Protein AF-A0A1L5KMS5-F1 (afdb_monomer)

Solvent-accessible surface area (backbone atoms only — not comparable to full-atom values): 4235 Å² total; per-residue (Å²): 110,70,71,54,37,74,74,64,78,49,56,72,66,58,52,53,53,51,51,55,49,44,52,52,19,52,54,46,27,75,74,76,50,66,26,53,76,53,42,34,58,53,34,41,72,74,68,42,53,71,70,56,22,51,51,52,45,54,57,56,52,49,55,57,52,50,52,51,51,54,53,57,75,76,102

Mean predicted aligned error: 4.97 Å

Foldseek 3Di:
DVVVCVVPVADPVLVVVLVVQLVVLVVVCVPPRDSLVRQQVSVVVSVDDSVVSVVVVVVSVVVVVVVVVVVVVVD

Secondary structure (DSSP, 8-state):
-HHHHHHHSS-HHHHHHHHHHHHHHHHHHHHHS-THHHHHHHHHHTT--HHHHHHHHHHHHHHHHHHHHHHHHT-

Sequence (75 aa):
METFNSLFMVSPLLLGVLFFVAMLAGFIDSIAGGGGLLTIPALMAAGMSPANALATNKLQACGGSISATIYFIRR

Structure (mmCIF, N/CA/C/O backbone):
data_AF-A0A1L5KMS5-F1
#
_entry.id   AF-A0A1L5KMS5-F1
#
loop_
_atom_site.group_PDB
_atom_site.id
_atom_site.type_symbol
_atom_site.label_atom_id
_atom_site.label_alt_id
_atom_site.label_comp_id
_atom_site.label_asym_id
_atom_site.label_entity_id
_atom_site.label_seq_id
_atom_site.pdbx_PDB_ins_code
_atom_site.Cartn_x
_atom_site.Cartn_y
_atom_site.Cartn_z
_atom_site.occupancy
_atom_site.B_iso_or_equiv
_atom_site.auth_seq_id
_atom_site.auth_comp_id
_atom_site.auth_asym_id
_atom_site.auth_atom_id
_atom_site.pdbx_PDB_model_num
ATOM 1 N N . MET A 1 1 ? -19.065 -14.150 9.548 1.00 60.91 1 MET A N 1
ATOM 2 C CA . MET A 1 1 ? -18.530 -12.770 9.629 1.00 60.91 1 MET A CA 1
ATOM 3 C C . MET A 1 1 ? -17.664 -12.593 10.870 1.00 60.91 1 MET A C 1
ATOM 5 O O . MET A 1 1 ? -16.542 -12.136 10.719 1.00 60.91 1 MET A O 1
ATOM 9 N N . GLU A 1 2 ? -18.121 -13.053 12.041 1.00 73.06 2 GLU A N 1
ATOM 10 C CA . GLU A 1 2 ? -17.366 -13.079 13.313 1.00 73.06 2 GLU A CA 1
ATOM 11 C C . GLU A 1 2 ? -15.914 -13.581 13.172 1.00 73.06 2 GLU A C 1
ATOM 13 O O . GLU A 1 2 ? -14.980 -12.858 13.500 1.00 73.06 2 GLU A O 1
ATOM 18 N N . THR A 1 3 ? -15.703 -14.763 12.574 1.00 79.75 3 THR A N 1
ATOM 19 C CA . THR A 1 3 ? -14.362 -15.365 12.412 1.00 79.75 3 THR A CA 1
ATOM 20 C C . THR A 1 3 ? -13.411 -14.526 11.550 1.00 79.75 3 THR A C 1
ATOM 22 O O . THR A 1 3 ? -12.203 -14.515 11.770 1.00 79.75 3 THR A O 1
ATOM 25 N N . PHE A 1 4 ? -13.936 -13.806 10.556 1.00 77.06 4 PHE A N 1
ATOM 26 C CA . PHE A 1 4 ? -13.110 -12.987 9.666 1.00 77.06 4 PHE A CA 1
ATOM 27 C C . PHE A 1 4 ? -12.652 -11.711 10.376 1.00 77.06 4 PHE A C 1
ATOM 29 O O . PHE A 1 4 ? -11.473 -11.367 10.333 1.00 77.06 4 PHE A O 1
ATOM 36 N N . ASN A 1 5 ? -13.570 -11.057 11.092 1.00 78.06 5 ASN A N 1
ATOM 37 C CA . ASN A 1 5 ? -13.256 -9.881 11.899 1.00 78.06 5 ASN A CA 1
ATOM 38 C C . ASN A 1 5 ? -12.269 -10.219 13.028 1.00 78.06 5 ASN A C 1
ATOM 40 O O . ASN A 1 5 ? -11.403 -9.405 13.324 1.00 78.06 5 ASN A O 1
ATOM 44 N N . SER A 1 6 ? -12.327 -11.423 13.614 1.00 75.44 6 SER A N 1
ATOM 45 C CA . SER A 1 6 ? -11.338 -11.850 14.616 1.00 75.44 6 SER A CA 1
ATOM 46 C C . SER A 1 6 ? -9.937 -12.095 14.042 1.00 75.44 6 SER A C 1
ATOM 48 O O . SER A 1 6 ? -8.960 -11.929 14.762 1.00 75.44 6 SER A O 1
ATOM 50 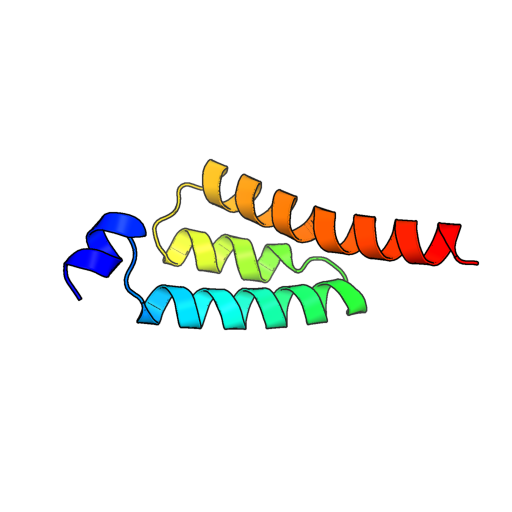N N . LEU A 1 7 ? -9.823 -12.479 12.763 1.00 77.81 7 LEU A N 1
ATOM 51 C CA . LEU A 1 7 ? -8.530 -12.690 12.097 1.00 77.81 7 LEU A CA 1
ATOM 52 C C . LEU A 1 7 ? -7.908 -11.389 11.580 1.00 77.81 7 LEU A C 1
ATOM 54 O O . LEU A 1 7 ? -6.700 -11.205 11.683 1.00 77.81 7 LEU A O 1
ATOM 58 N N . PHE A 1 8 ? -8.722 -10.512 10.992 1.00 76.56 8 PHE A N 1
ATOM 59 C CA . PHE A 1 8 ? -8.233 -9.337 10.269 1.00 76.56 8 PHE A C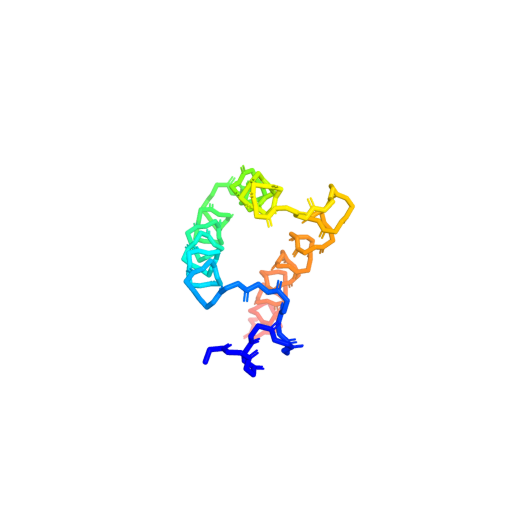A 1
ATOM 60 C C . PHE A 1 8 ? -8.477 -8.015 10.992 1.00 76.56 8 PHE A C 1
ATOM 62 O O . PHE A 1 8 ? -7.951 -7.002 10.552 1.00 76.56 8 PHE A O 1
ATOM 69 N N . MET A 1 9 ? -9.255 -7.995 12.079 1.00 78.81 9 MET A N 1
ATOM 70 C CA . MET A 1 9 ? -9.605 -6.798 12.867 1.00 78.81 9 MET A CA 1
ATOM 71 C C . MET A 1 9 ? -10.340 -5.685 12.084 1.00 78.81 9 MET A C 1
ATOM 73 O O . MET A 1 9 ? -10.746 -4.690 12.676 1.00 78.81 9 MET A O 1
ATOM 77 N N . VAL A 1 10 ? -10.558 -5.856 10.775 1.00 83.31 10 VAL A N 1
ATOM 78 C CA . VAL A 1 10 ? -11.286 -4.954 9.870 1.00 83.31 10 VAL A CA 1
ATOM 79 C C . VAL A 1 10 ? -12.340 -5.711 9.068 1.00 83.31 10 VAL A C 1
ATOM 81 O O . VAL A 1 10 ? -12.207 -6.907 8.795 1.00 83.31 10 VAL A O 1
ATOM 84 N N . SER A 1 11 ? -13.397 -4.996 8.672 1.00 88.38 11 SER A N 1
ATOM 85 C CA . SER A 1 11 ? -14.510 -5.587 7.930 1.00 88.38 11 SER A CA 1
ATOM 86 C C . SER A 1 11 ? -14.077 -6.044 6.524 1.00 88.38 11 SER A C 1
ATOM 88 O O . SER A 1 11 ? -13.286 -5.357 5.868 1.00 88.38 11 SER A O 1
ATOM 90 N N . PRO A 1 12 ? -14.621 -7.164 6.003 1.00 87.31 12 PRO A N 1
ATOM 91 C CA . PRO A 1 12 ? -14.287 -7.652 4.661 1.00 87.31 12 PRO A CA 1
ATOM 92 C C . PRO A 1 12 ? -14.542 -6.612 3.562 1.00 87.31 12 PRO A C 1
ATOM 94 O O . PRO A 1 12 ? -13.785 -6.513 2.599 1.00 87.31 12 PRO A O 1
ATOM 97 N N . LEU A 1 13 ? -15.601 -5.812 3.725 1.00 90.56 13 LEU A N 1
ATOM 98 C CA . LEU A 1 13 ? -15.958 -4.750 2.789 1.00 90.56 13 LEU A CA 1
ATOM 99 C C . LEU A 1 13 ? -14.896 -3.644 2.763 1.00 90.56 13 LEU A C 1
ATOM 101 O O . LEU A 1 13 ? -14.478 -3.227 1.685 1.00 90.56 13 LEU A O 1
ATOM 105 N N . LEU A 1 14 ? -14.433 -3.200 3.936 1.00 90.88 14 LEU A N 1
ATOM 106 C CA . LEU A 1 14 ? -13.380 -2.190 4.044 1.00 90.88 14 LEU A CA 1
ATOM 107 C C . LEU A 1 14 ? -12.073 -2.688 3.422 1.00 90.88 14 LEU A C 1
ATOM 109 O O . LEU A 1 14 ? -11.409 -1.936 2.714 1.00 90.88 14 LEU A O 1
ATOM 113 N N . LEU A 1 15 ? -11.744 -3.967 3.626 1.00 90.44 15 LEU A N 1
ATOM 114 C CA . LEU A 1 15 ? -10.585 -4.604 3.005 1.00 90.44 15 LEU A CA 1
ATOM 115 C C . LEU A 1 15 ? -10.667 -4.551 1.470 1.00 90.44 15 LEU A C 1
ATOM 117 O O . LEU A 1 15 ? -9.693 -4.195 0.809 1.00 90.44 15 LEU A O 1
ATOM 121 N N . GLY A 1 16 ? -11.844 -4.852 0.911 1.00 93.12 16 GLY A N 1
ATOM 122 C CA . GLY A 1 16 ? -12.101 -4.754 -0.526 1.00 93.12 16 GLY A CA 1
ATOM 123 C C . GLY A 1 16 ? -11.928 -3.330 -1.058 1.00 93.12 16 GLY A C 1
ATOM 124 O O . GLY A 1 16 ? -11.255 -3.129 -2.066 1.00 93.12 16 GLY A O 1
ATOM 125 N N . VAL A 1 17 ? -12.464 -2.327 -0.358 1.00 93.81 17 VAL A N 1
ATOM 126 C CA . VAL A 1 17 ? -12.300 -0.912 -0.739 1.00 93.81 17 VAL A CA 1
ATOM 127 C C . VAL A 1 17 ? -10.827 -0.499 -0.708 1.00 93.81 17 VAL A C 1
ATOM 129 O O . VAL A 1 17 ? -10.327 0.057 -1.685 1.00 93.81 17 VAL A O 1
ATOM 132 N N . LEU A 1 18 ? -10.111 -0.809 0.376 1.00 93.12 18 LEU A N 1
ATOM 133 C CA . LEU A 1 18 ? -8.687 -0.494 0.511 1.00 93.12 18 LEU A CA 1
ATOM 134 C C . LEU A 1 18 ? -7.838 -1.176 -0.567 1.00 93.12 18 LEU A C 1
ATOM 136 O O . LEU A 1 18 ? -6.889 -0.569 -1.060 1.00 93.12 18 LEU A O 1
ATOM 140 N N . PHE A 1 19 ? -8.193 -2.398 -0.973 1.00 93.50 19 PHE A N 1
ATOM 141 C CA . PHE A 1 19 ? -7.535 -3.099 -2.072 1.00 93.50 19 PHE A CA 1
ATOM 142 C C . PHE A 1 19 ? -7.661 -2.334 -3.397 1.00 93.50 19 PHE A C 1
ATOM 144 O O . PHE A 1 19 ? -6.649 -2.075 -4.046 1.00 93.50 19 PHE A O 1
ATOM 151 N N . PHE A 1 20 ? -8.871 -1.912 -3.779 1.00 95.38 20 PHE A N 1
ATOM 152 C CA . PHE A 1 20 ? -9.071 -1.136 -5.010 1.00 95.38 20 PHE A CA 1
ATOM 153 C C . PHE A 1 20 ? -8.381 0.229 -4.956 1.00 95.38 20 PHE A C 1
ATOM 155 O O . PHE A 1 20 ? -7.770 0.643 -5.943 1.00 95.38 20 PHE A O 1
ATOM 162 N N . VAL A 1 21 ? -8.412 0.904 -3.801 1.00 94.69 21 VAL A N 1
ATOM 163 C CA . VAL A 1 21 ? -7.679 2.162 -3.599 1.00 94.69 21 VAL A CA 1
ATOM 164 C C . VAL A 1 21 ? -6.175 1.948 -3.768 1.00 94.69 21 VAL A C 1
ATOM 166 O O . VAL A 1 21 ? -5.533 2.727 -4.466 1.00 94.69 21 VAL A O 1
ATOM 169 N N . ALA A 1 22 ? -5.609 0.888 -3.186 1.00 92.12 22 ALA A N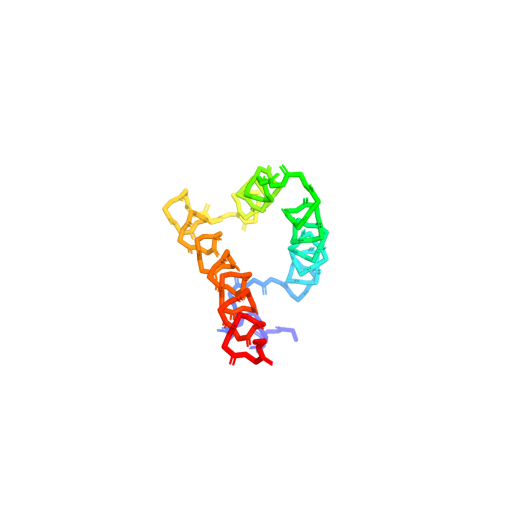 1
ATOM 170 C CA . ALA A 1 22 ? -4.192 0.561 -3.332 1.00 92.12 22 ALA A CA 1
ATOM 171 C C . ALA A 1 22 ? -3.819 0.212 -4.783 1.00 92.12 22 ALA A C 1
ATOM 173 O O . ALA A 1 22 ? -2.757 0.615 -5.253 1.00 92.12 22 ALA A O 1
ATOM 174 N N . MET A 1 23 ? -4.699 -0.482 -5.511 1.00 92.25 23 MET A N 1
ATOM 175 C CA . MET A 1 23 ? -4.496 -0.804 -6.926 1.00 92.25 23 MET A CA 1
ATOM 176 C C . MET A 1 23 ? -4.454 0.464 -7.793 1.00 92.25 23 MET A C 1
ATOM 178 O O . MET A 1 23 ? -3.527 0.644 -8.582 1.00 92.25 23 MET A O 1
ATOM 182 N N . LEU A 1 24 ? -5.419 1.372 -7.603 1.00 93.38 24 LEU A N 1
ATOM 183 C CA . LEU A 1 24 ? -5.461 2.668 -8.286 1.00 93.38 24 LEU A CA 1
ATOM 184 C C . LEU A 1 24 ? -4.264 3.545 -7.909 1.00 93.38 24 LEU A C 1
ATOM 186 O O . LEU A 1 24 ? -3.647 4.152 -8.781 1.00 93.38 24 LEU A O 1
ATOM 190 N N . ALA A 1 25 ? -3.906 3.579 -6.625 1.00 92.75 25 ALA A N 1
ATOM 191 C CA . ALA A 1 25 ? -2.746 4.310 -6.140 1.00 92.75 25 ALA A CA 1
ATOM 192 C C . ALA A 1 25 ? -1.450 3.802 -6.781 1.00 92.75 25 ALA A C 1
ATOM 194 O O . ALA A 1 25 ? -0.660 4.620 -7.232 1.00 92.75 25 ALA A O 1
ATOM 195 N N . GLY A 1 26 ? -1.248 2.482 -6.874 1.00 89.56 26 GLY A N 1
ATOM 196 C CA . GLY A 1 26 ? -0.081 1.886 -7.532 1.00 89.56 26 GLY A CA 1
ATOM 197 C C . GLY A 1 26 ? -0.040 2.146 -9.040 1.00 89.56 26 GLY A C 1
ATOM 198 O O . GLY A 1 26 ? 1.024 2.419 -9.591 1.00 89.56 26 GLY A O 1
ATOM 199 N N . PHE A 1 27 ? -1.197 2.135 -9.709 1.00 88.94 27 PHE A N 1
ATOM 200 C CA . PHE A 1 27 ? -1.289 2.517 -11.119 1.00 88.94 27 PHE A CA 1
ATOM 201 C C . PHE A 1 27 ? -0.859 3.976 -11.334 1.00 88.94 27 PHE A C 1
AT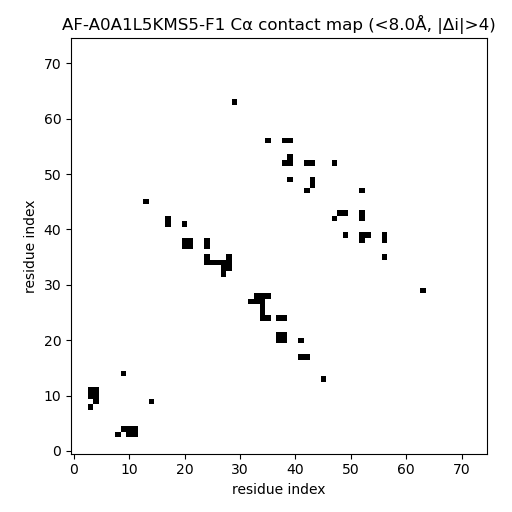OM 203 O O . PHE A 1 27 ? -0.002 4.250 -12.172 1.00 88.94 27 PHE A O 1
ATOM 210 N N . ILE A 1 28 ? -1.385 4.904 -10.532 1.00 89.94 28 ILE A N 1
ATOM 211 C CA . ILE A 1 28 ? -1.020 6.328 -10.594 1.00 89.94 28 ILE A CA 1
ATOM 212 C C . ILE A 1 28 ? 0.455 6.537 -10.221 1.00 89.94 28 ILE A C 1
ATOM 214 O O . ILE A 1 28 ? 1.145 7.307 -10.888 1.00 89.94 28 ILE A O 1
ATOM 218 N N . ASP A 1 29 ? 0.955 5.817 -9.213 1.00 89.38 29 ASP A N 1
ATOM 219 C CA . ASP A 1 29 ? 2.358 5.858 -8.785 1.00 89.38 29 ASP A CA 1
ATOM 220 C C . ASP A 1 29 ? 3.309 5.478 -9.925 1.00 89.38 29 ASP A C 1
ATOM 222 O O . ASP A 1 29 ? 4.334 6.126 -10.113 1.00 89.38 29 ASP A O 1
ATOM 226 N N . SER A 1 30 ? 2.929 4.503 -10.758 1.00 85.31 30 SER A N 1
ATOM 227 C CA . SER A 1 30 ? 3.722 4.117 -11.931 1.00 85.31 30 SER A CA 1
ATOM 228 C C . SER A 1 30 ? 3.753 5.169 -13.052 1.00 85.31 30 SER A C 1
ATOM 230 O O . SER A 1 30 ? 4.679 5.156 -13.859 1.00 85.31 30 SER A O 1
ATOM 232 N N . ILE A 1 31 ? 2.768 6.077 -13.107 1.00 87.50 31 ILE A N 1
ATOM 233 C CA . ILE A 1 31 ? 2.647 7.111 -14.151 1.00 87.50 31 ILE A CA 1
ATOM 234 C C . ILE A 1 31 ? 3.304 8.422 -13.712 1.00 87.50 31 ILE A C 1
ATOM 236 O O . ILE A 1 31 ? 4.130 8.973 -14.433 1.00 87.50 31 ILE A O 1
ATOM 240 N N . ALA A 1 32 ? 2.893 8.944 -12.555 1.00 86.06 32 ALA A N 1
ATOM 241 C CA . ALA A 1 32 ? 3.252 10.281 -12.077 1.00 86.06 32 ALA A CA 1
ATOM 242 C C . ALA A 1 32 ? 4.080 10.261 -10.780 1.00 86.06 32 ALA A C 1
ATOM 244 O O . ALA A 1 32 ? 4.635 11.290 -10.393 1.00 86.06 32 ALA A O 1
ATOM 245 N N . GLY A 1 33 ? 4.167 9.106 -10.112 1.00 82.94 33 GLY A N 1
ATOM 246 C CA . GLY A 1 33 ? 4.674 8.992 -8.748 1.00 82.94 33 GLY A CA 1
ATOM 247 C C . GLY A 1 33 ? 3.697 9.537 -7.701 1.00 82.94 33 GLY A C 1
ATOM 248 O O . GLY A 1 33 ? 2.743 10.256 -8.001 1.00 82.94 33 GLY A O 1
ATOM 249 N N . GLY A 1 34 ? 3.930 9.191 -6.435 1.00 85.50 34 GLY A N 1
ATOM 250 C CA . GLY A 1 34 ? 3.200 9.773 -5.308 1.00 85.50 34 GLY A CA 1
ATOM 251 C C . GLY A 1 34 ? 1.899 9.056 -4.942 1.00 85.50 34 GLY A C 1
ATOM 252 O O . GLY A 1 34 ? 1.040 9.662 -4.303 1.00 85.50 34 GLY A O 1
ATOM 253 N N . GLY A 1 35 ? 1.753 7.761 -5.249 1.00 87.88 35 GLY A N 1
ATOM 254 C CA . GLY A 1 35 ? 0.581 6.956 -4.860 1.00 87.88 35 GLY A CA 1
ATOM 255 C C . GLY A 1 35 ? 0.305 6.928 -3.347 1.00 87.88 35 GLY A C 1
ATOM 256 O O . GLY A 1 35 ? -0.819 6.655 -2.916 1.00 87.88 35 GLY A O 1
ATOM 257 N N . GLY A 1 36 ? 1.296 7.301 -2.527 1.00 90.06 36 GLY A N 1
ATOM 258 C CA . GLY A 1 36 ? 1.138 7.566 -1.093 1.00 90.06 36 GLY A CA 1
ATOM 259 C C . GLY A 1 36 ? 0.105 8.637 -0.751 1.00 90.06 36 GLY A C 1
ATOM 260 O O . GLY A 1 36 ? -0.566 8.516 0.272 1.00 90.06 36 GLY A O 1
ATOM 261 N N . LEU A 1 37 ? -0.107 9.623 -1.627 1.00 91.75 37 LEU A N 1
ATOM 262 C CA . LEU A 1 37 ? -1.122 10.664 -1.435 1.00 91.75 37 LEU A CA 1
ATOM 263 C C . LEU A 1 37 ? -2.556 10.114 -1.472 1.00 91.75 37 LEU A C 1
ATOM 265 O O . LEU A 1 37 ? -3.453 10.747 -0.930 1.00 91.75 37 LEU A O 1
ATOM 269 N N . LEU A 1 38 ? -2.773 8.939 -2.070 1.00 92.69 38 LEU A N 1
ATOM 270 C CA . LEU A 1 38 ? -4.059 8.235 -2.061 1.00 92.69 38 LEU A CA 1
ATOM 271 C C . LEU A 1 38 ? -4.136 7.213 -0.922 1.00 92.69 38 LEU A C 1
ATOM 273 O O . LEU A 1 38 ? -5.124 7.154 -0.191 1.00 92.69 38 LEU A O 1
ATOM 277 N N . THR A 1 39 ? -3.088 6.406 -0.750 1.00 93.00 39 THR A N 1
ATOM 278 C CA . THR A 1 39 ? -3.086 5.293 0.216 1.00 93.00 39 THR A CA 1
ATOM 279 C C . THR A 1 39 ? -3.005 5.748 1.669 1.00 93.00 39 THR A C 1
ATOM 281 O O . THR A 1 39 ? -3.709 5.187 2.504 1.00 93.00 39 THR A O 1
ATOM 284 N N . ILE A 1 40 ? -2.223 6.780 1.998 1.00 94.62 40 ILE A N 1
ATOM 285 C CA . ILE A 1 40 ? -2.106 7.277 3.380 1.00 94.62 40 ILE A CA 1
ATOM 286 C C . ILE A 1 40 ? -3.451 7.795 3.921 1.00 94.62 40 ILE A C 1
ATOM 288 O O . ILE A 1 40 ? -3.885 7.286 4.958 1.00 94.62 40 ILE A O 1
ATOM 292 N N . PRO A 1 41 ? -4.160 8.739 3.263 1.00 93.38 41 PRO A N 1
ATOM 293 C CA . PRO A 1 41 ? -5.446 9.210 3.773 1.00 93.38 41 PRO A CA 1
ATOM 294 C C . PRO A 1 41 ? -6.516 8.114 3.785 1.00 93.38 41 PRO A C 1
ATOM 296 O O . PRO A 1 41 ? -7.334 8.096 4.700 1.00 93.38 41 PRO A O 1
ATOM 299 N N . ALA A 1 42 ? -6.494 7.165 2.844 1.00 93.69 42 ALA A N 1
ATOM 300 C CA . ALA A 1 42 ? -7.423 6.035 2.850 1.00 93.69 42 ALA A CA 1
ATOM 301 C C . ALA A 1 42 ? -7.205 5.093 4.049 1.00 93.69 42 ALA A C 1
ATOM 303 O O . ALA A 1 42 ? -8.169 4.677 4.690 1.00 93.69 42 ALA A O 1
ATOM 304 N N . LEU A 1 43 ? -5.949 4.791 4.396 1.00 93.31 43 LEU A N 1
ATOM 305 C CA . LEU A 1 43 ? -5.611 3.974 5.567 1.00 93.31 43 LEU A CA 1
ATOM 306 C C . LEU A 1 43 ? -5.905 4.711 6.880 1.00 93.31 43 LEU A C 1
ATOM 308 O O . LEU A 1 43 ? -6.409 4.111 7.828 1.00 93.31 43 LEU A O 1
ATOM 312 N N . MET A 1 44 ? -5.646 6.020 6.932 1.00 94.75 44 MET A N 1
ATOM 313 C CA . MET A 1 44 ? -6.018 6.850 8.081 1.00 94.75 44 MET A CA 1
ATOM 314 C C . MET A 1 44 ? -7.541 6.930 8.252 1.00 94.75 44 MET A C 1
ATOM 316 O O . MET A 1 44 ? -8.031 6.817 9.372 1.00 94.75 44 MET A O 1
ATOM 320 N N . ALA A 1 45 ? -8.304 7.039 7.158 1.00 92.31 45 ALA A N 1
ATOM 321 C CA . ALA A 1 45 ? -9.767 6.984 7.182 1.00 92.31 45 ALA A CA 1
ATOM 322 C C . ALA A 1 45 ? -10.301 5.609 7.625 1.00 92.31 45 ALA A C 1
ATOM 324 O O . ALA A 1 45 ? -11.360 5.530 8.241 1.00 92.31 45 ALA A O 1
ATOM 325 N N . ALA A 1 46 ? -9.549 4.534 7.373 1.00 90.31 46 ALA A N 1
ATOM 326 C CA . ALA A 1 46 ? -9.824 3.193 7.889 1.00 90.31 46 ALA A CA 1
ATOM 327 C C . ALA A 1 46 ? -9.464 3.013 9.381 1.00 90.31 46 ALA A C 1
ATOM 329 O O . ALA A 1 46 ? -9.654 1.927 9.926 1.00 90.31 46 ALA A O 1
ATOM 330 N N . GLY A 1 47 ? -8.955 4.056 10.049 1.00 89.75 47 GLY A N 1
ATOM 331 C CA . GLY A 1 47 ? -8.638 4.054 11.479 1.00 89.75 47 GLY A CA 1
ATOM 332 C C . GLY A 1 47 ? -7.198 3.667 11.824 1.00 89.75 47 GLY A C 1
ATOM 333 O O . GLY A 1 47 ? -6.889 3.480 13.001 1.00 89.75 47 GLY A O 1
ATOM 334 N N . MET A 1 48 ? -6.293 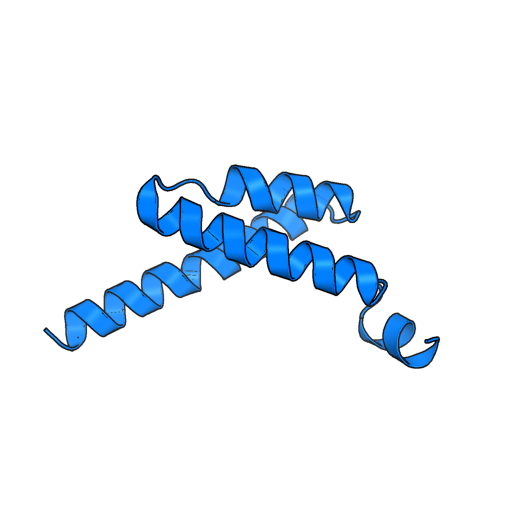3.547 10.843 1.00 90.88 48 MET A N 1
ATOM 335 C CA . MET A 1 48 ? -4.877 3.297 11.132 1.00 90.88 48 MET A CA 1
ATOM 336 C C . MET A 1 48 ? -4.183 4.547 11.680 1.00 90.88 48 MET A C 1
ATOM 338 O O . MET A 1 48 ? -4.407 5.665 11.216 1.00 90.88 48 MET A O 1
ATOM 342 N N . SER A 1 49 ? -3.267 4.346 12.632 1.00 94.56 49 SER A N 1
ATOM 343 C CA . SER A 1 49 ? -2.387 5.420 13.097 1.00 94.56 49 SER A CA 1
ATOM 344 C C . SER A 1 49 ? -1.491 5.926 11.951 1.00 94.56 49 SER A C 1
ATOM 346 O O . SER A 1 49 ? -1.139 5.142 11.061 1.00 94.56 49 SER A O 1
ATOM 348 N N . PRO A 1 50 ? -1.053 7.200 11.971 1.00 92.62 50 PRO A N 1
ATOM 349 C CA . PRO A 1 50 ? -0.191 7.749 10.922 1.00 92.62 50 PRO A CA 1
ATOM 350 C C . PRO A 1 50 ? 1.098 6.943 10.711 1.00 92.62 50 PRO A C 1
ATOM 352 O O . PRO A 1 50 ? 1.518 6.732 9.576 1.00 92.62 50 PRO A O 1
ATOM 355 N N . ALA A 1 51 ? 1.695 6.436 11.797 1.00 95.00 51 ALA A N 1
ATOM 356 C CA . ALA A 1 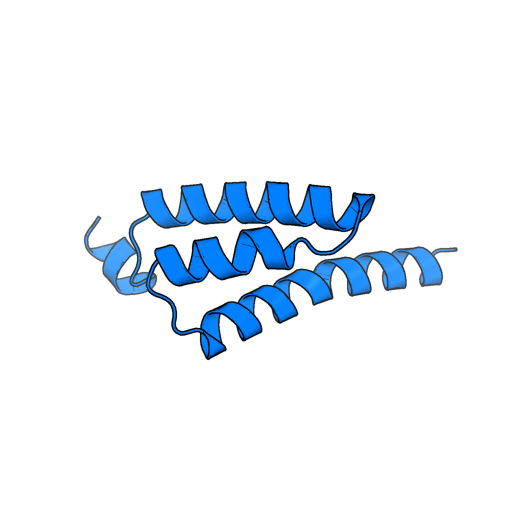51 ? 2.890 5.597 11.737 1.00 95.00 51 ALA A CA 1
ATOM 357 C C . ALA A 1 51 ? 2.629 4.277 10.993 1.00 95.00 51 ALA A C 1
ATOM 359 O O . ALA A 1 51 ? 3.413 3.893 10.125 1.00 95.00 51 ALA A O 1
ATOM 360 N N . ASN A 1 52 ? 1.503 3.616 11.279 1.00 93.50 52 ASN A N 1
ATOM 361 C CA . ASN A 1 52 ? 1.139 2.370 10.611 1.00 93.50 52 ASN A CA 1
ATOM 362 C C . ASN A 1 52 ? 0.771 2.617 9.140 1.00 93.50 52 ASN A C 1
ATOM 364 O O . ASN A 1 52 ? 1.184 1.852 8.275 1.00 93.50 52 ASN A O 1
ATOM 368 N N . ALA A 1 53 ? 0.046 3.700 8.837 1.00 94.06 53 ALA A N 1
ATOM 369 C CA . ALA A 1 53 ? -0.313 4.061 7.465 1.00 94.06 53 ALA A CA 1
ATOM 370 C C . ALA A 1 53 ? 0.931 4.354 6.605 1.00 94.06 53 ALA A C 1
ATOM 372 O O . ALA A 1 53 ? 1.040 3.863 5.480 1.00 94.06 53 ALA A O 1
ATOM 373 N N . LEU A 1 54 ? 1.903 5.092 7.156 1.00 94.06 54 LEU A N 1
ATOM 374 C CA . LEU A 1 54 ? 3.196 5.344 6.513 1.00 94.06 54 LEU A CA 1
ATOM 375 C C . LEU A 1 54 ? 3.992 4.054 6.297 1.00 94.06 54 LEU A C 1
ATOM 377 O O . LEU A 1 54 ? 4.546 3.856 5.216 1.00 94.06 54 LEU A O 1
ATOM 381 N N . ALA A 1 55 ? 4.034 3.166 7.294 1.00 94.00 55 ALA A N 1
ATOM 382 C CA . ALA A 1 55 ? 4.714 1.879 7.178 1.00 94.00 55 ALA A CA 1
ATOM 383 C C . ALA A 1 55 ? 4.103 1.010 6.066 1.00 94.00 55 ALA A C 1
ATOM 385 O O . ALA A 1 55 ? 4.832 0.471 5.231 1.00 94.00 55 ALA A O 1
ATOM 386 N N . THR A 1 56 ? 2.772 0.922 5.998 1.00 92.94 56 THR A N 1
ATOM 387 C CA . THR A 1 56 ? 2.068 0.179 4.945 1.00 92.94 56 THR A CA 1
ATOM 388 C C . THR A 1 56 ? 2.309 0.780 3.564 1.00 92.94 56 THR A C 1
ATOM 390 O O . THR A 1 56 ? 2.595 0.038 2.626 1.00 92.94 56 THR A O 1
ATOM 393 N N . ASN A 1 57 ? 2.267 2.108 3.426 1.00 93.19 57 ASN A N 1
ATOM 394 C CA . ASN A 1 57 ? 2.565 2.760 2.152 1.00 93.19 57 ASN A CA 1
ATOM 395 C C . ASN A 1 57 ? 4.025 2.538 1.705 1.00 93.19 57 ASN A C 1
ATOM 397 O O . ASN A 1 57 ? 4.278 2.240 0.538 1.00 93.19 57 ASN A O 1
ATOM 401 N N . LYS A 1 58 ? 4.991 2.601 2.631 1.00 92.12 58 LYS A N 1
ATOM 402 C CA . LYS A 1 58 ? 6.399 2.277 2.346 1.00 92.12 58 LYS A CA 1
ATOM 403 C C . LYS A 1 58 ? 6.562 0.845 1.843 1.00 92.12 58 LYS A C 1
ATOM 405 O O . LYS A 1 58 ? 7.261 0.632 0.856 1.00 92.12 58 LYS A O 1
ATOM 410 N N . LEU A 1 59 ? 5.903 -0.114 2.493 1.00 92.00 59 LEU A N 1
ATOM 411 C CA . LEU A 1 59 ? 5.943 -1.520 2.096 1.00 92.00 59 LEU A CA 1
ATOM 412 C C . LEU A 1 59 ? 5.324 -1.742 0.709 1.00 92.00 59 LEU A C 1
ATOM 414 O O . LEU A 1 59 ? 5.866 -2.509 -0.083 1.00 92.00 59 LEU A O 1
ATOM 418 N N . GLN A 1 60 ? 4.240 -1.035 0.380 1.00 90.31 60 GLN A N 1
ATOM 419 C CA . GLN A 1 60 ? 3.651 -1.063 -0.963 1.00 90.31 60 GLN A CA 1
ATOM 420 C C .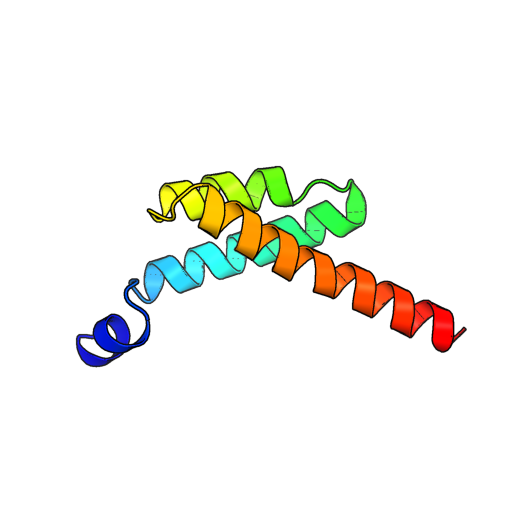 GLN A 1 60 ? 4.635 -0.560 -2.033 1.00 90.31 60 GLN A C 1
ATOM 422 O O . GLN A 1 60 ? 4.796 -1.210 -3.067 1.00 90.31 60 GLN A O 1
ATOM 427 N N . ALA A 1 61 ? 5.350 0.538 -1.772 1.00 87.38 61 ALA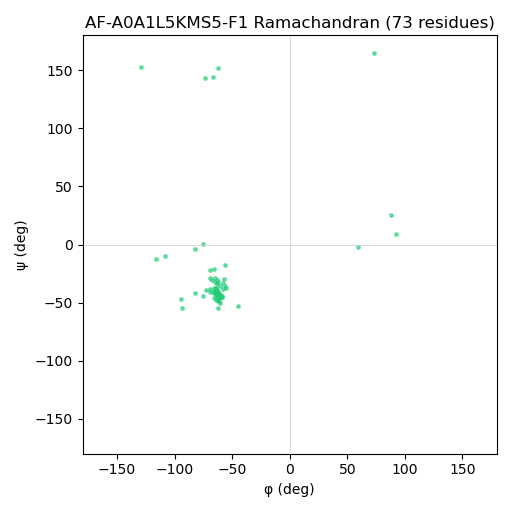 A N 1
ATOM 428 C CA . ALA A 1 61 ? 6.329 1.097 -2.709 1.00 87.38 61 ALA A CA 1
ATOM 429 C C . ALA A 1 61 ? 7.516 0.150 -2.985 1.00 87.38 61 ALA A C 1
ATOM 431 O O . ALA A 1 61 ? 8.045 0.127 -4.099 1.00 87.38 61 ALA A O 1
ATOM 432 N N . CYS A 1 62 ? 7.904 -0.690 -2.016 1.00 89.31 62 CYS A N 1
ATOM 433 C CA . CYS A 1 62 ? 8.954 -1.693 -2.215 1.00 89.31 62 CYS A CA 1
ATOM 434 C C . CYS A 1 62 ? 8.639 -2.661 -3.366 1.00 89.31 62 CYS A C 1
ATOM 436 O O . CYS A 1 62 ? 9.557 -3.079 -4.068 1.00 89.31 62 CYS A O 1
ATOM 438 N N . GLY A 1 63 ? 7.363 -2.987 -3.603 1.00 87.19 63 GLY A N 1
ATOM 439 C CA . GLY A 1 63 ? 6.959 -3.849 -4.717 1.00 87.19 63 GLY A CA 1
ATOM 440 C C . GLY A 1 63 ? 7.320 -3.260 -6.085 1.00 87.19 63 GLY A C 1
ATOM 441 O O . GLY A 1 63 ? 7.853 -3.967 -6.942 1.00 87.19 63 GLY A O 1
ATOM 442 N N . GLY A 1 64 ? 7.113 -1.951 -6.264 1.00 85.69 64 GLY A N 1
ATOM 443 C CA . GLY A 1 64 ? 7.503 -1.233 -7.480 1.00 85.69 64 GLY A CA 1
ATOM 444 C C . GLY A 1 64 ? 9.017 -1.249 -7.697 1.00 85.69 64 GLY A C 1
ATOM 445 O O . GLY A 1 64 ? 9.484 -1.569 -8.791 1.00 85.69 64 GLY A O 1
ATOM 446 N N . SER A 1 65 ? 9.794 -1.002 -6.637 1.00 87.81 65 SER A N 1
ATOM 447 C CA . SER A 1 65 ? 11.259 -1.082 -6.697 1.00 87.81 65 SER A CA 1
ATOM 448 C C . SER A 1 65 ? 11.749 -2.488 -7.045 1.00 87.81 65 SER A C 1
ATOM 450 O O . SER A 1 65 ? 12.600 -2.624 -7.918 1.00 87.81 65 SER A O 1
ATOM 452 N N . ILE A 1 66 ? 11.180 -3.536 -6.438 1.00 90.50 66 ILE A N 1
ATOM 453 C CA . ILE A 1 66 ? 11.520 -4.935 -6.749 1.00 90.50 66 ILE A CA 1
ATOM 454 C C . ILE A 1 66 ? 11.230 -5.248 -8.220 1.00 90.50 66 ILE A C 1
ATOM 456 O O . ILE A 1 66 ? 12.071 -5.839 -8.897 1.00 90.50 66 ILE A O 1
ATOM 460 N N . SER A 1 67 ? 10.073 -4.827 -8.738 1.00 88.81 67 SER A N 1
ATOM 461 C CA . SER A 1 67 ? 9.722 -5.008 -10.151 1.00 88.81 67 SER A CA 1
ATOM 462 C C . SER A 1 67 ? 10.735 -4.327 -11.077 1.00 88.81 67 SER A C 1
ATOM 464 O O . SER A 1 67 ? 11.202 -4.939 -12.039 1.00 88.81 67 SER A O 1
ATOM 466 N N . ALA A 1 68 ? 11.131 -3.090 -10.762 1.00 89.06 68 ALA A N 1
ATOM 467 C CA . ALA A 1 68 ? 12.150 -2.360 -11.514 1.00 89.06 68 ALA A CA 1
ATOM 468 C C . ALA A 1 68 ? 13.526 -3.048 -11.448 1.00 89.06 68 ALA A C 1
ATOM 470 O O . ALA A 1 68 ? 14.196 -3.178 -12.471 1.00 89.06 68 ALA A O 1
ATOM 471 N N . THR A 1 69 ? 13.927 -3.551 -10.277 1.00 93.38 69 THR A N 1
ATOM 472 C CA . THR A 1 69 ? 15.170 -4.316 -10.103 1.00 93.38 69 THR A CA 1
ATOM 473 C C . THR A 1 69 ? 15.162 -5.604 -10.927 1.00 93.38 69 THR A C 1
ATOM 475 O O . THR A 1 69 ? 16.129 -5.872 -11.634 1.00 93.38 69 THR A O 1
ATOM 478 N N . ILE A 1 70 ? 14.076 -6.385 -10.893 1.00 93.44 70 ILE A N 1
ATOM 479 C CA . ILE A 1 70 ? 13.942 -7.614 -11.696 1.00 93.44 70 ILE A CA 1
ATOM 480 C C . ILE A 1 70 ? 14.006 -7.291 -13.189 1.00 93.44 70 ILE A C 1
ATOM 482 O O . ILE A 1 70 ? 14.660 -8.012 -13.941 1.00 93.44 70 ILE A O 1
ATOM 486 N N . TYR A 1 71 ? 13.335 -6.222 -13.622 1.00 93.44 71 TYR A N 1
ATOM 487 C CA . TYR A 1 71 ? 13.382 -5.769 -15.008 1.00 93.44 71 TYR A CA 1
ATOM 488 C C . TYR A 1 71 ? 14.806 -5.392 -15.435 1.00 93.44 71 TYR A C 1
ATOM 490 O O . TYR A 1 71 ? 15.238 -5.802 -16.506 1.00 93.44 71 TYR A O 1
ATOM 498 N N . PHE A 1 72 ? 15.545 -4.671 -14.586 1.00 94.56 72 PHE A N 1
ATOM 499 C CA . PHE A 1 72 ? 16.925 -4.273 -14.861 1.00 94.56 72 PHE A CA 1
ATOM 500 C C . PHE A 1 72 ? 17.886 -5.468 -14.904 1.00 94.56 72 PHE A C 1
ATOM 502 O O . PHE A 1 72 ? 18.722 -5.528 -15.788 1.00 94.56 72 PHE A O 1
ATOM 509 N N . ILE A 1 73 ? 17.748 -6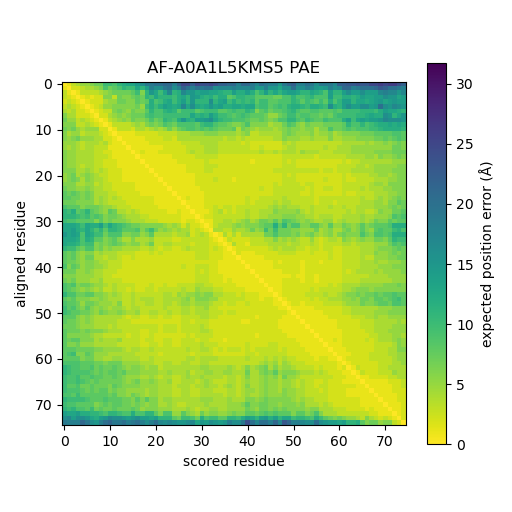.443 -13.999 1.00 96.06 73 ILE A N 1
ATOM 510 C CA . ILE A 1 73 ? 18.584 -7.661 -13.988 1.00 96.06 73 ILE A CA 1
ATOM 511 C C . ILE A 1 73 ? 18.310 -8.554 -15.207 1.00 96.06 73 ILE A C 1
ATOM 513 O O . ILE A 1 73 ? 19.189 -9.284 -15.659 1.00 96.06 73 ILE A O 1
ATOM 517 N N . ARG A 1 74 ? 17.076 -8.542 -15.721 1.00 91.62 74 ARG A N 1
ATOM 518 C CA . ARG A 1 74 ? 16.672 -9.314 -16.906 1.00 91.62 74 ARG A CA 1
ATOM 519 C C . ARG A 1 74 ? 17.026 -8.641 -18.232 1.00 91.62 74 ARG A C 1
ATOM 521 O O . ARG A 1 74 ? 16.742 -9.230 -19.275 1.00 91.62 74 ARG A O 1
ATOM 528 N N . ARG A 1 75 ? 17.576 -7.430 -18.195 1.00 76.00 75 ARG A N 1
ATOM 529 C CA . ARG A 1 75 ? 17.929 -6.638 -19.368 1.00 76.00 75 ARG A CA 1
ATOM 530 C C . ARG A 1 75 ? 19.437 -6.516 -19.509 1.00 76.00 75 ARG A C 1
ATOM 532 O O . ARG A 1 75 ? 19.870 -6.465 -20.679 1.00 76.00 75 ARG A O 1
#

pLDDT: mean 89.05, std 6.35, range [60.91, 96.06]

Radius of gyration: 14.36 Å; Cα contacts (8 Å, |Δi|>4): 41; chains: 1; bounding box: 37×26×34 Å